Protein AF-T1DIP2-F1 (afdb_monomer)

Organism: NCBI:txid410659

pLDDT: mean 88.74, std 8.35, range [60.69, 98.5]

Foldseek 3Di:
DDDFDQDVVPRGDDDPDDDDDVVVVVVVVVVVVVVVVVVVVVVVVVVVVVCCVPPVVVCPCVVVDD

Sequence (66 aa):
AGVSVVYFNLLPLPNLVPKDKALSHLFETFHQTLNWTLLVLVLGHVAAAFKHQFIDRDHLMDRMRP

Solvent-accessible surface area (backbone atoms only — not comparable to full-atom values): 4111 Å² total; per-residue (Å²): 123,80,77,75,55,52,49,93,81,75,45,74,48,79,81,91,63,81,84,44,71,69,60,42,53,50,50,49,54,51,51,55,50,51,48,55,53,49,51,53,51,50,52,51,50,52,51,48,53,49,42,39,64,73,71,66,59,70,63,66,67,67,77,74,54,134

InterPro domains:
  IPR011577 Cytochrome b561, bacterial/Ni-hydrogenase [PF01292] (13-65)
  IPR016174 Di-haem cytochrome, transmembrane [SSF81342] (7-66)
  IPR052168 Cytochrome b561 superoxide oxidase [PTHR30529] (3-65)

Structure (mmCIF, N/CA/C/O backbone):
data_AF-T1DIP2-F1
#
_entry.id   AF-T1DIP2-F1
#
loop_
_atom_site.group_PDB
_atom_site.id
_atom_site.type_symbol
_atom_site.label_atom_id
_atom_site.label_alt_id
_atom_site.label_comp_id
_atom_site.label_asym_id
_atom_site.label_entity_id
_atom_site.label_seq_id
_atom_site.pdbx_PDB_ins_code
_atom_site.Cartn_x
_atom_site.Cartn_y
_atom_site.Cartn_z
_atom_site.occupancy
_atom_site.B_iso_or_equiv
_atom_site.auth_seq_id
_atom_site.auth_comp_id
_atom_site.auth_asym_id
_atom_site.auth_atom_id
_atom_site.pdbx_PDB_model_num
ATOM 1 N N . ALA A 1 1 ? -16.975 -1.261 13.366 1.00 60.69 1 ALA A N 1
ATOM 2 C CA . ALA A 1 1 ? -16.247 -2.064 14.375 1.00 60.69 1 ALA A CA 1
ATOM 3 C C . ALA A 1 1 ? -17.055 -3.290 14.806 1.00 60.69 1 ALA A C 1
ATOM 5 O O . ALA A 1 1 ? -18.239 -3.153 15.096 1.00 60.69 1 ALA A O 1
ATOM 6 N N . GLY A 1 2 ? -16.420 -4.467 14.884 1.00 67.25 2 GLY A N 1
ATOM 7 C CA . GLY A 1 2 ? -17.018 -5.676 15.472 1.00 67.25 2 GLY A CA 1
ATOM 8 C C . GLY A 1 2 ? -17.666 -6.672 14.506 1.00 67.25 2 GLY A C 1
ATOM 9 O O . GLY A 1 2 ? -18.498 -7.457 14.957 1.00 67.25 2 GLY A O 1
ATOM 10 N N . VAL A 1 3 ? -17.312 -6.627 13.218 1.00 70.94 3 VAL A N 1
ATOM 11 C CA . VAL A 1 3 ? -17.702 -7.631 12.215 1.00 70.94 3 VAL A CA 1
ATOM 12 C C . VAL A 1 3 ? -16.709 -8.791 12.282 1.00 70.94 3 VAL A C 1
ATOM 14 O O . VAL A 1 3 ? -15.504 -8.552 12.323 1.00 70.94 3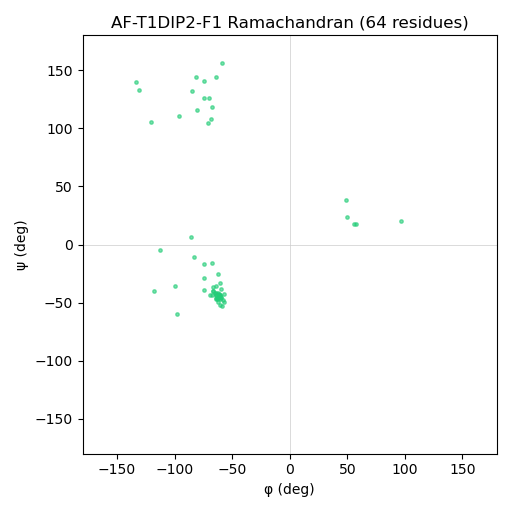 VAL A O 1
ATOM 17 N N . SER A 1 4 ? -17.207 -10.029 12.318 1.00 77.94 4 SER A N 1
ATOM 18 C CA . SER A 1 4 ? -16.347 -11.217 12.290 1.00 77.94 4 SER A CA 1
ATOM 19 C C . SER A 1 4 ? -15.718 -11.362 10.905 1.00 77.94 4 SER A C 1
ATOM 21 O O . SER A 1 4 ? -16.422 -11.362 9.895 1.00 77.94 4 SER A O 1
ATOM 23 N N . VAL A 1 5 ? -14.390 -11.465 10.861 1.00 85.12 5 VAL A N 1
ATOM 24 C CA . VAL A 1 5 ? -13.656 -11.755 9.627 1.00 85.12 5 VAL A CA 1
ATOM 25 C C . VAL A 1 5 ? -13.735 -13.256 9.384 1.00 85.12 5 VAL A C 1
ATOM 27 O O . VAL A 1 5 ? -13.217 -14.035 10.181 1.00 85.12 5 VAL A O 1
ATOM 30 N N . VAL A 1 6 ? -14.379 -13.671 8.294 1.00 89.69 6 VAL A N 1
ATOM 31 C CA . VAL A 1 6 ? -14.465 -15.086 7.917 1.00 89.69 6 VAL A CA 1
ATOM 32 C C . VAL A 1 6 ? -13.381 -15.398 6.895 1.00 89.69 6 VAL A C 1
ATOM 34 O O . VAL A 1 6 ? -13.425 -14.950 5.750 1.00 89.69 6 VAL A O 1
ATOM 37 N N . TYR A 1 7 ? -12.395 -16.181 7.312 1.00 88.69 7 TYR A N 1
ATOM 38 C CA . TYR A 1 7 ? -11.295 -16.603 6.465 1.00 88.69 7 TYR A CA 1
ATOM 39 C C . TYR A 1 7 ? -11.755 -17.678 5.478 1.00 88.69 7 TYR A C 1
ATOM 41 O O . TYR A 1 7 ? -12.361 -18.677 5.873 1.00 88.69 7 TYR A O 1
ATOM 49 N N . PHE A 1 8 ? -11.504 -17.440 4.186 1.00 91.44 8 PHE A N 1
ATOM 50 C CA . PHE A 1 8 ? -11.957 -18.276 3.065 1.00 91.44 8 PHE A CA 1
ATOM 51 C C . PHE A 1 8 ? -13.454 -18.623 3.075 1.00 91.44 8 PHE A C 1
ATOM 53 O O . PHE A 1 8 ? -13.852 -19.631 2.504 1.00 91.44 8 PHE A O 1
ATOM 60 N N . ASN A 1 9 ? -14.290 -17.816 3.737 1.00 88.44 9 ASN A N 1
ATOM 61 C CA . ASN A 1 9 ? -15.703 -18.129 3.980 1.00 88.44 9 ASN A CA 1
ATOM 62 C C . ASN A 1 9 ? -15.947 -19.459 4.740 1.00 88.44 9 ASN A C 1
ATOM 64 O O . ASN A 1 9 ? -17.054 -19.988 4.725 1.00 88.44 9 ASN A O 1
ATOM 68 N N . LEU A 1 10 ? -14.917 -20.001 5.399 1.00 90.81 10 LEU A N 1
ATOM 69 C CA . LEU A 1 10 ? -14.951 -21.285 6.106 1.00 90.81 10 LEU A CA 1
ATOM 70 C C . LEU A 1 10 ? -14.697 -21.125 7.608 1.00 90.81 10 LEU A C 1
ATOM 72 O O . LEU A 1 10 ? -15.336 -21.792 8.416 1.00 90.81 10 LEU A O 1
ATOM 76 N N . LEU A 1 11 ? -13.762 -20.251 7.990 1.00 89.88 11 LEU A N 1
ATOM 77 C CA . LEU A 1 11 ? -13.281 -20.138 9.367 1.00 89.88 11 LEU A CA 1
ATOM 78 C C . LEU A 1 11 ? -13.533 -18.727 9.913 1.00 89.88 11 LEU A C 1
ATOM 80 O O . LEU A 1 11 ? -12.820 -17.798 9.527 1.00 89.88 11 LEU A O 1
ATOM 84 N N . PRO A 1 12 ? -14.520 -18.524 10.805 1.00 89.00 12 PRO A N 1
ATOM 85 C CA . PRO A 1 12 ? -14.688 -17.246 11.484 1.00 89.00 12 PRO A CA 1
ATOM 86 C C . PRO A 1 12 ? -13.508 -17.025 12.432 1.00 89.00 12 PRO A C 1
ATOM 88 O O . PRO A 1 12 ? -13.283 -17.800 13.363 1.00 89.00 12 PRO A O 1
ATOM 91 N N . LEU A 1 13 ? -12.735 -15.972 12.188 1.00 87.06 13 LEU A N 1
ATOM 92 C CA . LEU A 1 13 ? -11.593 -15.639 13.026 1.00 87.06 13 LEU A CA 1
ATOM 93 C C . LEU A 1 13 ? -12.069 -15.042 14.358 1.00 87.06 13 LEU A C 1
ATOM 95 O O . LEU A 1 13 ? -13.019 -14.245 14.377 1.00 87.06 13 LEU A O 1
ATOM 99 N N . PRO A 1 14 ? -11.409 -15.395 15.478 1.00 86.06 14 PRO A N 1
ATOM 100 C CA . PRO A 1 14 ? -11.694 -14.775 16.759 1.00 86.06 14 PRO A CA 1
ATOM 101 C C . PRO A 1 14 ? -11.337 -13.288 16.705 1.00 86.06 14 PRO A C 1
ATOM 103 O O . PRO A 1 14 ? -10.356 -12.880 16.080 1.00 86.06 14 PRO A O 1
ATOM 106 N N . ASN A 1 15 ? -12.126 -12.466 17.393 1.00 84.44 15 ASN A N 1
ATOM 107 C CA . ASN A 1 15 ? -11.805 -11.052 17.538 1.00 84.44 15 ASN A CA 1
ATOM 108 C C . ASN A 1 15 ? -10.562 -10.918 18.423 1.00 84.44 15 ASN A C 1
ATOM 110 O O . ASN A 1 15 ? -10.633 -11.130 19.630 1.00 84.44 15 ASN A O 1
ATOM 114 N N . LEU A 1 16 ? -9.432 -10.560 17.815 1.00 84.56 16 LEU A N 1
ATOM 115 C CA . LEU A 1 16 ? -8.156 -10.389 18.518 1.00 84.56 16 LEU A CA 1
ATOM 116 C C . LEU A 1 16 ? -8.101 -9.101 19.351 1.00 84.56 16 LEU A C 1
ATOM 118 O O . LEU A 1 16 ? -7.233 -8.950 20.204 1.00 84.56 16 LEU A O 1
ATOM 122 N N . VAL A 1 17 ? -9.012 -8.162 19.087 1.00 83.75 17 VAL A N 1
ATOM 123 C CA . VAL A 1 17 ? -9.020 -6.824 19.680 1.00 83.75 17 VAL A CA 1
ATOM 124 C C . VAL A 1 17 ? -10.436 -6.485 20.168 1.00 83.75 17 VAL A C 1
ATOM 126 O O . VAL A 1 17 ? -11.407 -6.808 19.470 1.00 83.75 17 VAL A O 1
ATOM 129 N N . PRO A 1 18 ? -10.592 -5.836 21.340 1.00 82.75 18 PRO A N 1
ATOM 130 C CA . PRO A 1 18 ? -11.888 -5.370 21.822 1.00 82.75 18 PRO A CA 1
ATOM 131 C C . PRO A 1 18 ? -12.561 -4.398 20.847 1.00 82.75 18 PRO A C 1
ATOM 133 O O . PRO A 1 18 ? -11.908 -3.711 20.061 1.00 82.75 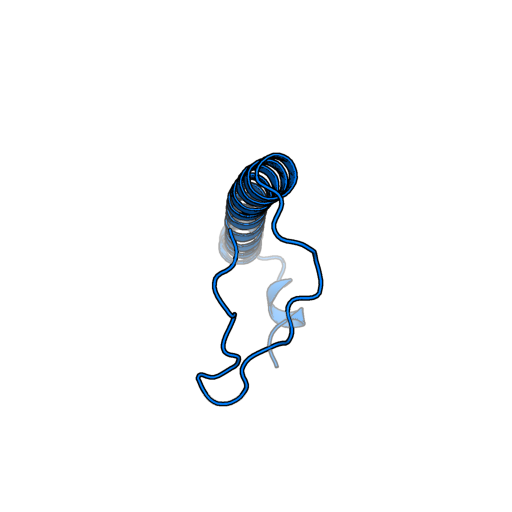18 PRO A O 1
ATOM 136 N N . LYS A 1 19 ? -13.893 -4.300 20.917 1.00 83.38 19 LYS A N 1
ATOM 137 C CA . LYS A 1 19 ? -14.643 -3.324 20.119 1.00 83.38 19 LYS A CA 1
ATOM 138 C C . LYS A 1 19 ? -14.380 -1.912 20.649 1.00 83.38 19 LYS A C 1
ATOM 140 O O . LYS A 1 19 ? -14.968 -1.520 21.650 1.00 83.38 19 LYS A O 1
ATOM 145 N N . ASP A 1 20 ? -13.559 -1.152 19.932 1.00 88.88 20 ASP A N 1
ATOM 146 C CA . ASP A 1 20 ? -13.254 0.249 20.229 1.00 88.88 20 ASP A CA 1
ATOM 147 C C . ASP A 1 20 ? -13.395 1.123 18.969 1.00 88.88 20 ASP A C 1
ATOM 149 O O . ASP A 1 20 ? -12.937 0.762 17.880 1.00 88.88 20 ASP A O 1
ATOM 153 N N . LYS A 1 21 ? -14.083 2.265 19.096 1.00 87.62 21 LYS A N 1
ATOM 154 C CA . LYS A 1 21 ? -14.365 3.160 17.961 1.00 87.62 21 LYS A CA 1
ATOM 155 C C . LYS A 1 21 ? -13.137 3.958 17.522 1.00 87.62 21 LYS A C 1
ATOM 157 O O . LYS A 1 21 ? -12.947 4.132 16.321 1.00 87.62 21 LYS A O 1
ATOM 162 N N . ALA A 1 22 ? -12.323 4.428 18.465 1.00 90.69 22 ALA A N 1
ATOM 163 C CA . ALA A 1 22 ? -11.129 5.206 18.157 1.00 90.69 22 ALA A CA 1
ATOM 164 C C . ALA A 1 22 ? -10.093 4.331 17.443 1.00 90.69 22 ALA A C 1
ATOM 166 O O . ALA A 1 22 ? -9.545 4.721 16.413 1.00 90.69 22 ALA A O 1
ATOM 167 N N . LEU A 1 23 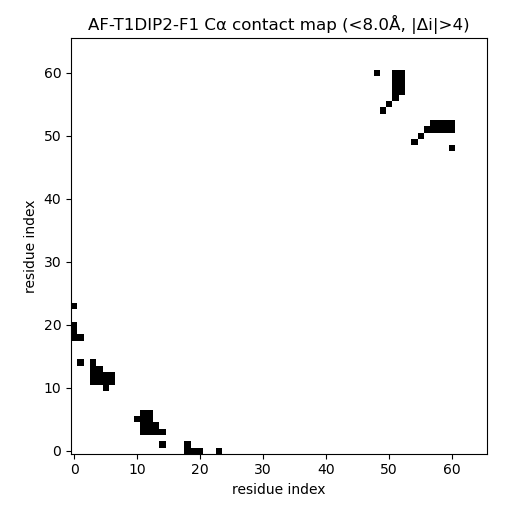? -9.907 3.102 17.926 1.00 90.44 23 LEU A N 1
ATOM 168 C CA . LEU A 1 23 ? -9.001 2.133 17.326 1.00 90.44 23 LEU A CA 1
ATOM 169 C C . LEU A 1 23 ? -9.471 1.680 15.937 1.00 90.44 23 LEU A C 1
ATOM 171 O O . LEU A 1 23 ? -8.657 1.519 15.033 1.00 90.44 23 LEU A O 1
ATOM 175 N N . SER A 1 24 ? -10.786 1.532 15.738 1.00 89.19 24 SER A N 1
ATOM 176 C CA . SER A 1 24 ? -11.360 1.239 14.418 1.00 89.19 24 SER A CA 1
ATOM 177 C C . SER A 1 24 ? -11.038 2.333 13.400 1.00 89.19 24 SER A C 1
ATOM 179 O O . SER A 1 24 ? -10.634 2.010 12.289 1.00 89.19 24 SER A O 1
ATOM 181 N N . HIS A 1 25 ? -11.200 3.606 13.775 1.00 92.50 25 HIS A N 1
ATOM 182 C CA . HIS A 1 25 ? -10.895 4.734 12.893 1.00 92.50 25 HIS A CA 1
ATOM 183 C C . HIS A 1 25 ? -9.392 4.821 12.597 1.00 92.50 25 HIS A C 1
ATOM 185 O O . HIS A 1 25 ? -8.991 5.063 11.463 1.00 92.50 25 HIS A O 1
ATOM 191 N N . LEU A 1 26 ? -8.547 4.566 13.603 1.00 94.56 26 LEU A N 1
ATOM 192 C CA . LEU A 1 26 ? -7.099 4.510 13.419 1.00 94.56 26 LEU A CA 1
ATOM 193 C C . LEU A 1 26 ? -6.712 3.442 12.387 1.00 94.56 26 LEU A C 1
ATOM 195 O O . LEU A 1 26 ? -6.029 3.751 11.414 1.00 94.56 26 LEU A O 1
ATOM 199 N N . PHE A 1 27 ? -7.171 2.200 12.562 1.00 92.31 27 PHE A N 1
ATOM 200 C CA . PHE A 1 27 ? -6.844 1.120 11.630 1.00 92.31 27 PHE A CA 1
ATOM 201 C C . PHE A 1 27 ? -7.396 1.350 10.227 1.00 92.31 27 PHE A C 1
ATOM 203 O O . PHE A 1 27 ? -6.718 1.010 9.263 1.00 92.31 27 PHE A O 1
ATOM 210 N N . GLU A 1 28 ? -8.576 1.951 10.096 1.00 92.38 28 GLU A N 1
ATOM 211 C CA . GLU A 1 28 ? -9.131 2.323 8.797 1.00 92.38 28 GLU A CA 1
ATOM 212 C C . GLU A 1 28 ? -8.216 3.311 8.060 1.00 92.38 28 GLU A C 1
ATOM 214 O O . GLU A 1 28 ? -7.795 3.032 6.935 1.00 92.38 28 GLU A O 1
ATOM 219 N N . THR A 1 29 ? -7.823 4.407 8.714 1.00 96.25 29 THR A N 1
ATOM 220 C CA . THR A 1 29 ? -6.915 5.405 8.131 1.00 96.25 29 THR A CA 1
ATOM 221 C C . THR A 1 29 ? -5.564 4.800 7.759 1.00 96.25 29 THR A C 1
ATOM 223 O O . THR A 1 29 ? -5.054 5.041 6.661 1.00 96.25 29 THR A O 1
ATOM 226 N N . PHE A 1 30 ? -4.978 3.990 8.645 1.00 97.75 30 PHE A N 1
ATOM 227 C CA . PHE A 1 30 ? -3.707 3.318 8.371 1.00 97.75 30 PHE A CA 1
ATOM 228 C C . PHE A 1 30 ? -3.828 2.358 7.188 1.00 97.75 30 PHE A C 1
ATOM 230 O O . PHE A 1 30 ? -2.989 2.391 6.292 1.00 97.75 30 PHE A O 1
ATOM 237 N N . HIS A 1 31 ? -4.876 1.535 7.147 1.00 95.94 31 HIS A N 1
ATOM 238 C CA . HIS A 1 31 ? -5.063 0.562 6.077 1.00 95.94 31 HIS A CA 1
ATOM 239 C C . HIS A 1 31 ? -5.269 1.245 4.721 1.00 95.94 31 HIS A C 1
ATOM 241 O O . HIS A 1 31 ? -4.637 0.856 3.741 1.00 95.94 31 HIS A O 1
ATOM 247 N N . GLN A 1 32 ? -6.081 2.305 4.665 1.00 97.62 32 GLN A N 1
ATOM 248 C CA . GLN A 1 32 ? -6.263 3.097 3.446 1.00 97.62 32 GLN A CA 1
ATOM 249 C C . GLN A 1 32 ? -4.952 3.742 2.984 1.00 97.62 32 GLN A C 1
ATOM 251 O O . GLN A 1 32 ? -4.616 3.674 1.802 1.00 97.62 32 GLN A O 1
ATOM 256 N N . THR A 1 33 ? -4.189 4.326 3.912 1.00 98.38 33 THR A N 1
ATOM 257 C CA . THR A 1 33 ? -2.901 4.961 3.601 1.00 98.38 33 THR A CA 1
ATOM 258 C C . THR A 1 33 ? -1.909 3.938 3.052 1.00 98.38 33 THR A C 1
ATOM 260 O O . THR A 1 33 ? -1.350 4.142 1.977 1.00 98.38 33 THR A O 1
ATOM 263 N N . LEU A 1 34 ? -1.748 2.803 3.740 1.00 98.25 34 LEU A N 1
ATOM 264 C CA . LEU A 1 34 ? -0.871 1.715 3.307 1.00 98.25 34 LEU A CA 1
ATOM 265 C C . LEU A 1 34 ? -1.280 1.157 1.944 1.00 98.25 34 LEU A C 1
ATOM 267 O O . LEU A 1 34 ? -0.408 0.863 1.133 1.00 98.25 34 LEU A O 1
ATOM 271 N N . ASN A 1 35 ? -2.581 1.050 1.666 1.00 98.25 35 ASN A N 1
ATOM 272 C CA . ASN A 1 35 ? -3.071 0.574 0.377 1.00 98.25 35 ASN A CA 1
ATOM 273 C C . ASN A 1 35 ? -2.679 1.524 -0.768 1.00 98.25 35 ASN A C 1
ATOM 275 O O . ASN A 1 35 ? -2.134 1.082 -1.778 1.00 98.25 35 ASN A O 1
ATOM 279 N N . TRP A 1 36 ? -2.875 2.836 -0.598 1.00 98.44 36 TRP A N 1
ATOM 280 C CA . TRP A 1 36 ? -2.440 3.823 -1.592 1.00 98.44 36 TRP A CA 1
ATOM 281 C C . TRP A 1 36 ? -0.921 3.849 -1.768 1.00 98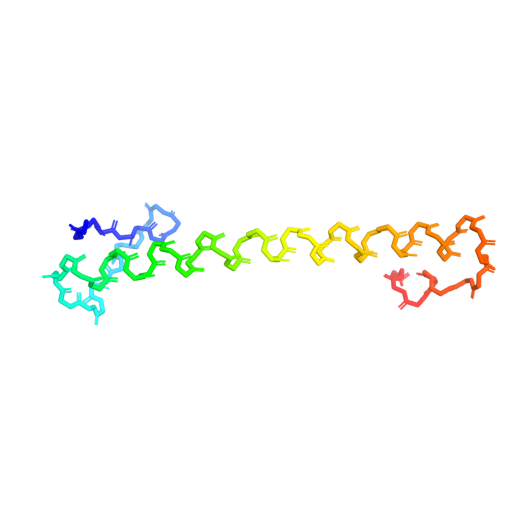.44 36 TRP A C 1
ATOM 283 O O . TRP A 1 36 ? -0.437 3.900 -2.899 1.00 98.44 36 TRP A O 1
ATOM 293 N N . THR A 1 37 ? -0.157 3.763 -0.675 1.00 98.44 37 THR A N 1
ATOM 294 C CA . THR A 1 37 ? 1.307 3.667 -0.743 1.00 98.44 37 THR A CA 1
ATOM 295 C C . THR A 1 37 ? 1.748 2.416 -1.501 1.00 98.44 37 THR A C 1
ATOM 297 O O . THR A 1 37 ? 2.583 2.512 -2.399 1.00 98.44 37 THR A O 1
ATOM 300 N N . LEU A 1 38 ? 1.168 1.254 -1.191 1.00 98.38 38 LEU A N 1
ATOM 301 C CA . LEU A 1 38 ? 1.473 -0.001 -1.873 1.00 98.38 38 LEU A CA 1
ATOM 302 C C . LEU A 1 38 ? 1.146 0.088 -3.365 1.00 98.38 38 LEU A C 1
ATOM 304 O O . LEU A 1 38 ? 1.961 -0.323 -4.186 1.00 98.38 38 LEU A O 1
ATOM 308 N N . LEU A 1 39 ? -0.002 0.670 -3.723 1.00 98.38 39 LEU A N 1
ATOM 309 C CA . LEU A 1 39 ? -0.395 0.858 -5.117 1.00 98.38 39 LEU A CA 1
ATOM 310 C C . LEU A 1 39 ? 0.641 1.687 -5.886 1.00 98.38 39 LEU A C 1
ATOM 312 O O . LEU A 1 39 ? 1.073 1.279 -6.962 1.00 98.38 39 LEU A O 1
ATOM 316 N N . VAL A 1 40 ? 1.076 2.819 -5.327 1.00 98.50 40 VAL A N 1
ATOM 317 C CA . VAL A 1 40 ? 2.108 3.669 -5.942 1.00 98.50 40 VAL A CA 1
ATOM 318 C C . VAL A 1 40 ? 3.422 2.908 -6.109 1.00 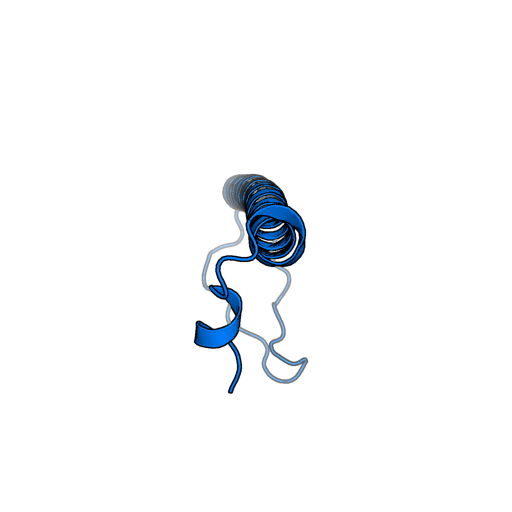98.50 40 VAL A C 1
ATOM 320 O O . VAL A 1 40 ? 4.036 2.984 -7.171 1.00 98.50 40 VAL A O 1
ATOM 323 N N . LEU A 1 41 ? 3.841 2.143 -5.097 1.00 98.44 41 LEU A N 1
ATOM 324 C CA . LEU A 1 41 ? 5.066 1.344 -5.164 1.00 98.44 41 LEU A CA 1
ATOM 325 C C . LEU A 1 41 ? 4.984 0.253 -6.234 1.00 98.44 41 LEU A C 1
ATOM 327 O O . LEU A 1 41 ? 5.934 0.078 -6.992 1.00 98.44 41 LEU A O 1
ATOM 331 N N . VAL A 1 42 ? 3.854 -0.449 -6.337 1.00 98.06 42 VAL A N 1
ATOM 332 C CA . VAL A 1 42 ? 3.635 -1.477 -7.363 1.00 98.06 42 VAL A CA 1
ATOM 333 C C . VAL A 1 42 ? 3.644 -0.856 -8.757 1.00 98.06 42 VAL A C 1
ATOM 335 O O . VAL A 1 42 ? 4.337 -1.357 -9.640 1.00 98.06 42 VAL A O 1
ATOM 338 N N . LEU A 1 43 ? 2.939 0.260 -8.959 1.00 98.38 43 LEU A N 1
ATOM 339 C CA . LEU A 1 43 ? 2.945 0.970 -10.240 1.00 98.38 43 LEU A CA 1
ATOM 340 C C . LEU A 1 43 ? 4.351 1.454 -10.607 1.00 98.38 43 LEU A C 1
ATOM 342 O O . LEU A 1 43 ? 4.780 1.266 -11.742 1.00 98.38 43 LEU A O 1
ATOM 346 N N . GLY A 1 44 ? 5.088 2.018 -9.647 1.00 97.94 44 GLY A N 1
ATOM 347 C CA . GLY A 1 44 ? 6.476 2.434 -9.839 1.00 97.94 44 GLY A CA 1
ATOM 348 C C . GLY A 1 44 ? 7.396 1.263 -10.184 1.00 97.94 44 GLY A C 1
ATOM 349 O O . GLY A 1 44 ? 8.207 1.368 -11.100 1.00 97.94 44 GLY A O 1
ATOM 350 N N . HIS A 1 45 ? 7.235 0.126 -9.508 1.00 95.00 45 HIS A N 1
ATOM 351 C CA . HIS A 1 45 ? 7.995 -1.092 -9.774 1.00 95.00 45 HIS A CA 1
ATOM 352 C C . HIS A 1 45 ? 7.728 -1.641 -11.183 1.00 95.00 45 HIS A C 1
ATOM 354 O O . HIS A 1 45 ? 8.668 -1.928 -11.921 1.00 95.00 45 HIS A O 1
ATOM 360 N N . VAL A 1 46 ? 6.457 -1.732 -11.588 1.00 94.94 46 VAL A N 1
ATOM 361 C CA . VAL A 1 46 ? 6.068 -2.187 -12.932 1.00 94.94 46 VAL A CA 1
ATOM 362 C C . VAL A 1 46 ? 6.550 -1.207 -14.005 1.00 94.94 46 VAL A C 1
ATOM 364 O O . VAL A 1 46 ? 7.084 -1.628 -15.030 1.00 94.94 46 VAL A O 1
ATOM 367 N N . ALA A 1 47 ? 6.434 0.101 -13.765 1.00 95.38 47 ALA A N 1
ATOM 368 C CA . ALA A 1 47 ? 6.955 1.118 -14.672 1.00 95.38 47 ALA A CA 1
ATOM 369 C C . ALA A 1 47 ? 8.481 1.021 -14.826 1.00 95.38 47 ALA A C 1
ATOM 371 O O . ALA A 1 47 ? 8.988 1.112 -15.944 1.00 95.38 47 ALA A O 1
ATOM 372 N N . ALA A 1 48 ? 9.214 0.781 -13.734 1.00 92.44 48 ALA A N 1
ATOM 373 C CA . ALA A 1 48 ? 10.651 0.534 -13.780 1.00 92.44 48 ALA A CA 1
ATOM 374 C C . ALA A 1 48 ? 10.968 -0.731 -14.588 1.00 92.44 48 ALA A C 1
ATOM 376 O O . ALA A 1 48 ? 11.816 -0.680 -15.474 1.00 92.44 48 ALA A O 1
ATOM 377 N N . ALA A 1 49 ? 10.248 -1.835 -14.366 1.00 90.75 49 ALA A N 1
ATOM 378 C CA . ALA A 1 49 ? 10.421 -3.059 -15.148 1.00 90.75 49 ALA A CA 1
ATOM 379 C C . ALA A 1 49 ? 10.219 -2.813 -16.656 1.00 90.75 49 ALA A C 1
ATOM 381 O O . ALA A 1 49 ? 11.030 -3.254 -17.469 1.00 90.75 49 ALA A O 1
ATOM 382 N N . PHE A 1 50 ? 9.198 -2.038 -17.040 1.00 91.88 50 PHE A N 1
ATOM 383 C CA . PHE A 1 50 ? 8.994 -1.648 -18.437 1.00 91.88 50 PHE A CA 1
ATOM 384 C C . PHE A 1 50 ? 10.092 -0.727 -18.972 1.00 91.88 50 PHE A C 1
ATOM 386 O O . PHE A 1 50 ? 10.541 -0.923 -20.102 1.00 91.88 50 PHE A O 1
ATOM 393 N N . LYS A 1 51 ? 10.570 0.240 -18.182 1.00 92.19 51 LYS A N 1
ATOM 394 C CA . LYS A 1 51 ? 11.721 1.074 -18.559 1.00 92.19 51 LYS A CA 1
ATOM 395 C C . LYS A 1 51 ? 12.945 0.203 -18.849 1.00 92.19 51 LYS A C 1
ATOM 397 O O . LYS A 1 51 ? 13.542 0.349 -19.913 1.00 92.19 51 LYS A O 1
ATOM 402 N N . HIS A 1 52 ? 13.270 -0.723 -17.952 1.00 90.31 52 HIS A N 1
ATOM 403 C CA . HIS A 1 52 ? 14.406 -1.626 -18.115 1.00 90.31 52 HIS A CA 1
ATOM 404 C C . HIS A 1 52 ? 14.258 -2.504 -19.366 1.00 90.31 52 HIS A C 1
ATOM 406 O O . HIS A 1 52 ? 15.184 -2.607 -20.167 1.00 90.31 52 HIS A O 1
ATOM 412 N N . GLN A 1 53 ? 13.062 -3.049 -19.607 1.00 86.88 53 GLN A N 1
ATOM 413 C CA . GLN A 1 53 ? 12.810 -3.926 -20.751 1.00 86.88 53 GLN A CA 1
ATOM 414 C C . GLN A 1 53 ? 12.848 -3.199 -22.106 1.00 86.88 53 GLN A C 1
ATOM 416 O O . GLN A 1 53 ? 13.399 -3.726 -23.073 1.00 86.88 53 GLN A O 1
ATOM 421 N N . PHE A 1 54 ? 12.242 -2.013 -22.211 1.00 89.00 54 PHE A N 1
ATOM 422 C CA . PHE A 1 54 ? 12.040 -1.347 -23.504 1.00 89.00 54 PHE A CA 1
ATOM 423 C C . PHE A 1 54 ? 13.066 -0.253 -23.809 1.00 89.00 54 PHE A C 1
ATOM 425 O O . PHE A 1 54 ? 13.436 -0.081 -24.975 1.00 89.00 54 PHE A O 1
ATOM 432 N N . ILE A 1 55 ? 13.511 0.480 -22.785 1.00 91.38 55 ILE A N 1
ATOM 433 C CA . ILE A 1 55 ? 14.419 1.624 -22.926 1.00 91.38 5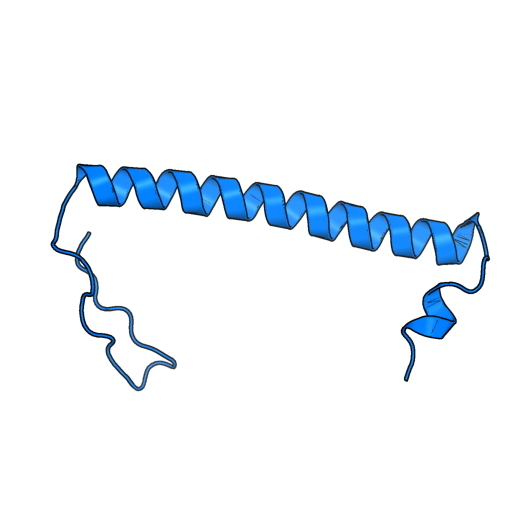5 ILE A CA 1
ATOM 434 C C . ILE A 1 55 ? 15.852 1.186 -22.646 1.00 91.38 55 ILE A C 1
ATOM 436 O O . ILE A 1 55 ? 16.691 1.291 -23.537 1.00 91.38 55 ILE A O 1
ATOM 440 N N . ASP A 1 56 ? 16.124 0.677 -21.442 1.00 88.56 56 ASP A N 1
ATOM 441 C CA . ASP A 1 56 ? 17.503 0.373 -21.038 1.00 88.56 56 ASP A CA 1
ATOM 442 C C . ASP A 1 56 ? 18.038 -0.891 -21.731 1.00 88.56 56 ASP A C 1
ATOM 444 O O . ASP A 1 56 ? 19.236 -0.986 -21.986 1.00 88.56 56 ASP A O 1
ATOM 448 N N . ARG A 1 57 ? 17.149 -1.840 -22.076 1.00 85.25 57 ARG A N 1
ATOM 449 C CA . ARG A 1 57 ? 17.467 -3.126 -22.727 1.00 85.25 57 ARG A CA 1
ATOM 450 C C . ARG A 1 57 ? 18.605 -3.870 -22.025 1.00 85.25 57 ARG A C 1
ATOM 452 O O . ARG A 1 57 ? 19.453 -4.491 -22.658 1.00 85.25 57 ARG A O 1
ATOM 459 N N . ASP 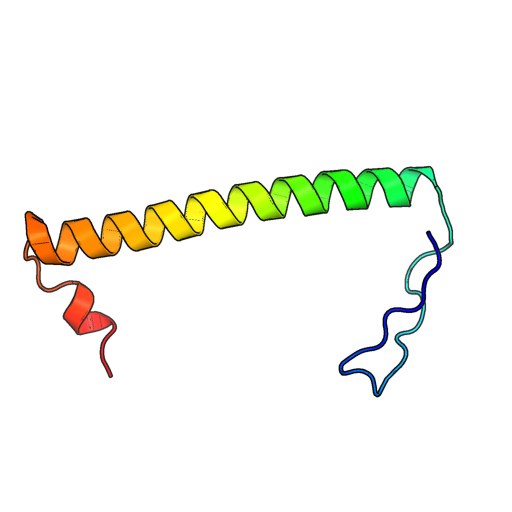A 1 58 ? 18.617 -3.801 -20.702 1.00 82.06 58 ASP A N 1
ATOM 460 C CA . ASP A 1 58 ? 19.705 -4.296 -19.857 1.00 82.06 58 ASP 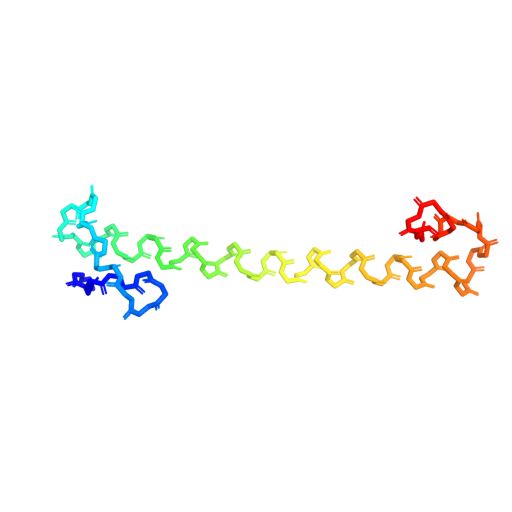A CA 1
ATOM 461 C C . ASP A 1 58 ? 19.586 -5.789 -19.509 1.00 82.06 58 ASP A C 1
ATOM 463 O O . ASP A 1 58 ? 20.367 -6.303 -18.708 1.00 82.06 58 ASP A O 1
ATOM 467 N N . HIS A 1 59 ? 18.616 -6.493 -20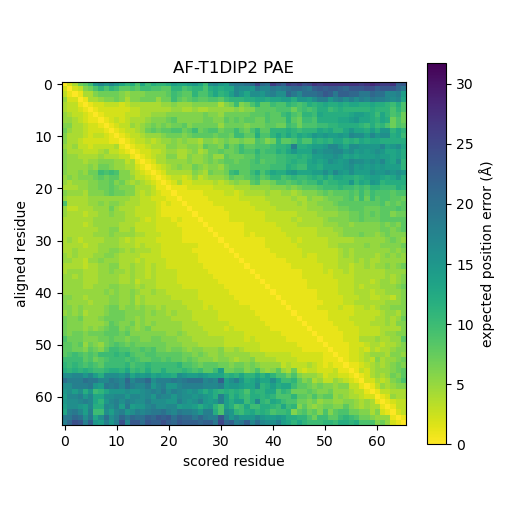.109 1.00 79.19 59 HIS A N 1
ATOM 468 C CA . HIS A 1 59 ? 18.320 -7.907 -19.859 1.00 79.19 59 HIS A CA 1
ATOM 469 C C . HIS A 1 59 ? 18.038 -8.235 -18.380 1.00 79.19 59 HIS A C 1
ATOM 471 O O . HIS A 1 59 ? 18.052 -9.398 -17.977 1.00 79.19 59 HIS A O 1
ATOM 477 N N . LEU A 1 60 ? 17.732 -7.237 -17.539 1.00 83.12 60 LEU A N 1
ATOM 478 C CA . LEU A 1 60 ? 17.481 -7.447 -16.111 1.00 83.12 60 LEU A CA 1
ATOM 479 C C . LEU A 1 60 ? 16.282 -8.377 -15.865 1.00 83.12 60 LEU A C 1
ATOM 481 O O . LEU A 1 60 ? 16.289 -9.169 -14.921 1.00 83.12 60 LEU A O 1
ATOM 485 N N . MET A 1 61 ? 15.276 -8.318 -16.742 1.00 78.38 61 MET A N 1
ATOM 486 C CA . MET A 1 61 ? 14.092 -9.179 -16.697 1.00 78.38 61 MET A CA 1
ATOM 487 C C . MET A 1 61 ? 14.429 -10.669 -16.858 1.00 78.38 61 MET A C 1
ATOM 489 O O . MET A 1 61 ? 13.696 -11.499 -16.325 1.00 78.38 61 MET A O 1
ATOM 493 N N . ASP A 1 62 ? 15.549 -11.023 -17.498 1.00 80.75 62 ASP A N 1
ATOM 494 C CA . ASP A 1 62 ? 15.968 -12.421 -17.679 1.00 80.75 62 ASP A CA 1
ATOM 495 C C . ASP A 1 62 ? 16.359 -13.092 -16.351 1.00 80.75 62 ASP A C 1
ATOM 497 O O . ASP A 1 62 ? 16.373 -14.313 -16.256 1.00 80.75 62 ASP A O 1
ATOM 501 N N . ARG A 1 63 ? 16.588 -12.311 -15.284 1.00 80.06 63 ARG A N 1
ATOM 502 C CA . ARG A 1 63 ? 16.836 -12.827 -13.924 1.00 80.06 63 ARG A CA 1
ATOM 503 C C . ARG A 1 63 ? 15.562 -13.167 -13.144 1.00 80.06 63 ARG A C 1
ATOM 505 O O . ARG A 1 63 ? 15.656 -13.731 -12.060 1.00 80.06 63 ARG A O 1
ATOM 512 N N . MET A 1 64 ? 14.393 -12.774 -13.651 1.00 77.12 64 MET A N 1
ATOM 513 C CA . MET A 1 64 ? 13.085 -13.011 -13.021 1.00 77.12 64 MET A CA 1
ATOM 514 C C . MET A 1 64 ? 12.203 -13.979 -13.820 1.00 77.12 64 MET A C 1
ATOM 516 O O . MET A 1 64 ? 11.107 -14.320 -13.377 1.00 77.12 64 MET A O 1
ATOM 520 N N . ARG A 1 65 ? 12.657 -14.409 -15.000 1.00 74.56 65 ARG A N 1
ATOM 521 C CA . ARG A 1 65 ? 11.998 -15.450 -15.793 1.00 74.56 65 ARG A CA 1
ATOM 522 C C . ARG A 1 65 ? 12.405 -16.831 -15.244 1.00 74.56 65 ARG A C 1
ATOM 524 O O . ARG A 1 65 ? 13.539 -16.955 -14.784 1.00 74.56 65 ARG A O 1
ATOM 531 N N . PRO A 1 66 ? 11.494 -17.821 -15.240 1.00 69.62 66 PRO A N 1
ATOM 532 C CA . PRO A 1 66 ? 11.815 -19.189 -14.833 1.00 69.62 66 PRO A CA 1
ATOM 533 C C . PRO A 1 66 ? 12.859 -19.838 -15.745 1.00 69.62 66 PRO A C 1
ATOM 535 O O . PRO A 1 66 ? 12.906 -19.470 -16.945 1.00 69.62 66 PRO A O 1
#

Secondary structure (DSSP, 8-state):
-----EETTTEEPP--S---HHHHHHHHHHHHHHHHHHHHHHHHHHHHHHHIIIII---GGGGT--

Radius of gyration: 19.79 Å; Cα contacts (8 Å, |Δi|>4): 30; chains: 1; bounding box: 37×27×45 Å

Mean predicted aligned error: 6.79 Å